Protein AF-A0A1Z9QIL6-F1 (afdb_monomer_lite)

pLDDT: mean 93.22, std 4.34, range [74.5, 98.56]

Secondary structure (DSSP, 8-state):
--HHHHHHHHHHHIIIIISSB-TTS-BSSTTHHHHHHTT-EEEEE-SSSHHHHHHT--TTT-SEEEEEEESS--SS-HHHHHHHHHHH-TTEEEEEE-SS--SS---SSEEEEEEEHHHHHHHHHHHHTTTTTTTS-HHHHHHHHSS---

Foldseek 3Di:
DDQVCVVVVQLVCCVPQQCDADPVRGGVDNCSVVQSVVVQEAEFACCPPNLVRVVPDPVPRHQKYKYFNDADDDPDDQQVVQVVVCVVCVQKHWDWAAQVDDDRDGDNGIIIMIGGNVVVVVVVVVCVVDCNCVPPDQVVCCVVPVDGDD

Structure (mmCIF, N/CA/C/O backbone):
data_AF-A0A1Z9QIL6-F1
#
_entry.id   AF-A0A1Z9QIL6-F1
#
loop_
_atom_site.group_PDB
_atom_site.id
_atom_site.type_symbol
_atom_site.label_atom_id
_atom_site.label_alt_id
_atom_site.label_comp_id
_atom_site.label_asym_id
_atom_site.label_entity_id
_atom_site.label_seq_id
_atom_site.pdbx_PDB_ins_code
_atom_site.Cartn_x
_atom_site.Cartn_y
_atom_site.Cartn_z
_atom_site.occupancy
_atom_site.B_iso_or_equiv
_atom_site.auth_seq_id
_atom_site.auth_comp_id
_atom_site.auth_asym_id
_atom_site.auth_atom_id
_atom_site.pdbx_PDB_model_num
ATOM 1 N N . MET A 1 1 ? 15.017 -10.696 -5.478 1.00 93.62 1 MET A N 1
ATOM 2 C CA . MET A 1 1 ? 14.032 -11.736 -5.860 1.00 93.62 1 MET A CA 1
ATOM 3 C C . MET A 1 1 ? 13.536 -11.488 -7.289 1.00 93.62 1 MET A C 1
ATOM 5 O O . MET A 1 1 ? 14.017 -10.543 -7.908 1.00 93.62 1 MET A O 1
ATOM 9 N N . ASN A 1 2 ? 12.676 -12.346 -7.858 1.00 96.38 2 ASN A N 1
ATOM 10 C CA . ASN A 1 2 ? 11.919 -12.051 -9.092 1.00 96.38 2 ASN A CA 1
ATOM 11 C C . ASN A 1 2 ? 10.472 -11.648 -8.737 1.00 96.38 2 ASN A C 1
ATOM 13 O O . ASN A 1 2 ? 10.114 -11.686 -7.559 1.00 96.38 2 ASN A O 1
ATOM 17 N N . PHE A 1 3 ? 9.660 -11.259 -9.725 1.00 97.38 3 PHE A N 1
ATOM 18 C CA . PHE A 1 3 ? 8.324 -10.716 -9.456 1.00 97.38 3 PHE A CA 1
ATOM 19 C C . PHE A 1 3 ? 7.350 -11.744 -8.860 1.00 97.38 3 PHE A C 1
ATOM 21 O O . PHE A 1 3 ? 6.701 -11.448 -7.864 1.00 97.38 3 PHE A O 1
ATOM 28 N N . ASP A 1 4 ? 7.316 -12.978 -9.363 1.00 97.88 4 ASP A N 1
ATOM 29 C CA . ASP A 1 4 ? 6.434 -14.026 -8.820 1.00 97.88 4 ASP A CA 1
ATOM 30 C C . ASP A 1 4 ? 6.810 -14.408 -7.378 1.00 97.88 4 ASP A C 1
ATOM 32 O O . ASP A 1 4 ? 5.955 -14.610 -6.507 1.00 97.88 4 ASP A O 1
ATOM 36 N N . THR A 1 5 ? 8.114 -14.469 -7.090 1.00 97.88 5 THR A N 1
ATOM 37 C CA . THR A 1 5 ? 8.619 -14.649 -5.725 1.00 97.88 5 THR A CA 1
ATOM 38 C C . THR A 1 5 ? 8.225 -13.474 -4.841 1.00 97.88 5 THR A C 1
ATOM 40 O O . THR A 1 5 ? 7.824 -13.693 -3.701 1.00 97.88 5 THR A O 1
ATOM 43 N N . PHE A 1 6 ? 8.301 -12.243 -5.345 1.00 97.88 6 PHE A N 1
ATOM 44 C CA . PHE A 1 6 ? 7.840 -11.072 -4.611 1.00 97.88 6 PHE A CA 1
ATOM 45 C C . PHE A 1 6 ? 6.350 -11.183 -4.264 1.00 97.88 6 PHE A C 1
ATOM 47 O O . PHE A 1 6 ? 6.009 -11.075 -3.090 1.00 97.88 6 PHE A O 1
ATOM 54 N N . VAL A 1 7 ? 5.482 -11.472 -5.239 1.00 98.19 7 VAL A N 1
ATOM 55 C CA . VAL A 1 7 ? 4.027 -11.571 -5.031 1.00 98.19 7 VAL A CA 1
ATOM 56 C C . VAL A 1 7 ? 3.695 -12.625 -3.976 1.00 98.19 7 VAL A C 1
ATOM 58 O O . VAL A 1 7 ? 3.016 -12.338 -2.990 1.00 98.19 7 VAL A O 1
ATOM 61 N N . SER A 1 8 ? 4.224 -13.839 -4.135 1.00 97.81 8 SER A N 1
ATOM 62 C CA . SER A 1 8 ? 3.992 -14.928 -3.178 1.00 97.81 8 SER A CA 1
ATOM 63 C C . SER A 1 8 ? 4.529 -14.602 -1.779 1.00 97.81 8 SER A C 1
ATOM 65 O O . SER A 1 8 ? 3.830 -14.814 -0.786 1.00 97.81 8 SER A O 1
ATOM 67 N N . THR A 1 9 ? 5.726 -14.018 -1.683 1.00 97.81 9 THR A N 1
ATOM 68 C CA . THR A 1 9 ? 6.321 -13.606 -0.401 1.00 97.81 9 THR A CA 1
ATOM 69 C C . THR A 1 9 ? 5.513 -12.490 0.255 1.00 97.81 9 THR A C 1
ATOM 71 O O . THR A 1 9 ? 5.288 -12.532 1.462 1.00 97.81 9 THR A O 1
ATOM 74 N N . PHE A 1 10 ? 5.019 -11.528 -0.526 1.00 97.25 10 PHE A N 1
ATOM 75 C CA . PHE A 1 10 ? 4.217 -10.417 -0.030 1.00 97.25 10 PHE A CA 1
ATOM 76 C C . PHE A 1 10 ? 2.891 -10.886 0.555 1.00 97.25 10 PHE A C 1
ATOM 78 O O . PHE A 1 10 ? 2.496 -10.428 1.627 1.00 97.25 10 PHE A O 1
ATOM 85 N N . LEU A 1 11 ? 2.219 -11.825 -0.108 1.00 97.25 11 LEU A N 1
ATOM 86 C CA . LEU A 1 11 ? 0.971 -12.400 0.391 1.00 97.25 11 LEU A CA 1
ATOM 87 C C . LEU A 1 11 ? 1.186 -13.162 1.704 1.00 97.25 11 LEU A C 1
ATOM 89 O O . LEU A 1 11 ? 0.420 -12.972 2.648 1.00 97.25 11 LEU A O 1
ATOM 93 N N . ILE A 1 12 ? 2.258 -13.956 1.798 1.00 96.62 12 ILE A N 1
ATOM 94 C CA . ILE A 1 12 ? 2.624 -14.674 3.029 1.00 96.62 12 ILE A CA 1
ATOM 95 C C . ILE A 1 12 ? 2.961 -13.693 4.156 1.00 96.62 12 ILE A C 1
ATOM 97 O O . ILE A 1 12 ? 2.524 -13.877 5.291 1.00 96.62 12 ILE A O 1
ATOM 101 N N . TRP A 1 13 ? 3.741 -12.655 3.860 1.00 95.81 13 TRP A N 1
ATOM 102 C CA . TRP A 1 13 ? 4.097 -11.622 4.830 1.00 95.81 13 TRP A CA 1
ATOM 103 C C . TRP A 1 13 ? 2.862 -10.845 5.302 1.00 95.81 13 TRP A C 1
ATOM 105 O O . TRP A 1 13 ? 2.692 -10.637 6.500 1.00 95.81 13 TRP A O 1
ATOM 115 N N . THR A 1 14 ? 1.951 -10.496 4.391 1.00 95.38 14 THR A N 1
ATOM 116 C CA . THR A 1 14 ? 0.686 -9.824 4.724 1.00 95.38 14 THR A CA 1
ATOM 117 C C . THR A 1 14 ? -0.144 -10.668 5.687 1.00 95.38 14 THR A C 1
ATOM 119 O O . THR A 1 14 ? -0.595 -10.170 6.715 1.00 95.38 14 THR A O 1
ATOM 122 N N . GLU A 1 15 ? -0.298 -11.960 5.404 1.00 95.06 15 GLU A N 1
ATOM 123 C CA . GLU A 1 15 ? -1.045 -12.872 6.271 1.00 95.06 15 GLU A CA 1
ATOM 124 C C . GLU A 1 15 ? -0.414 -13.020 7.664 1.00 95.06 15 GLU A C 1
ATOM 126 O O . GLU A 1 15 ? -1.127 -13.052 8.665 1.00 95.06 15 GLU A O 1
ATOM 131 N N . LYS A 1 16 ? 0.918 -13.089 7.742 1.00 94.56 16 LYS A N 1
ATOM 132 C CA . LYS A 1 16 ? 1.635 -13.312 9.005 1.00 94.56 16 LYS A CA 1
ATOM 133 C C . LYS A 1 16 ? 1.782 -12.070 9.866 1.00 94.56 16 LYS A C 1
ATOM 135 O O . LYS A 1 16 ? 1.720 -12.187 11.081 1.00 94.56 16 LYS A O 1
ATOM 140 N N . GLU A 1 17 ? 1.996 -10.914 9.253 1.00 93.69 17 GLU A N 1
ATOM 141 C CA . GLU A 1 17 ? 2.386 -9.707 9.981 1.00 93.69 17 GLU A CA 1
ATOM 142 C C . GLU A 1 17 ? 1.277 -8.654 9.973 1.00 93.69 17 GLU A C 1
ATOM 144 O O . GLU A 1 17 ? 0.988 -8.038 10.993 1.00 93.69 17 GLU A O 1
ATOM 149 N N . VAL A 1 18 ? 0.617 -8.448 8.829 1.00 92.75 18 VAL A N 1
ATOM 150 C CA . VAL A 1 18 ? -0.367 -7.366 8.662 1.00 92.75 18 VAL A CA 1
ATOM 151 C C . VAL A 1 18 ? -1.755 -7.781 9.159 1.00 92.75 18 VAL A C 1
ATOM 153 O O . VAL A 1 18 ? -2.478 -6.975 9.753 1.00 92.75 18 VAL A O 1
ATOM 156 N N . GLU A 1 19 ? -2.136 -9.034 8.917 1.00 93.25 19 GLU A N 1
ATOM 157 C CA . GLU A 1 19 ? -3.412 -9.615 9.352 1.00 93.25 19 GLU A CA 1
ATOM 158 C C . GLU A 1 19 ? -3.350 -10.216 10.761 1.00 93.25 19 GLU A C 1
ATOM 160 O O . GLU A 1 19 ? -4.395 -10.499 11.357 1.00 93.25 19 GLU A O 1
ATOM 165 N N . ALA A 1 20 ? -2.148 -10.400 11.310 1.00 90.25 20 ALA A N 1
ATOM 166 C CA . ALA A 1 20 ? -1.983 -10.853 12.679 1.00 90.25 20 ALA A CA 1
ATOM 167 C C . ALA A 1 20 ? -2.489 -9.802 13.663 1.00 90.25 20 ALA A C 1
ATOM 169 O O . ALA A 1 20 ? -2.272 -8.599 13.503 1.00 90.25 20 ALA A O 1
ATOM 170 N N . LYS A 1 21 ? -3.182 -10.282 14.698 1.00 88.88 21 LYS A N 1
ATOM 171 C CA . LYS A 1 21 ? -3.703 -9.434 15.765 1.00 88.88 21 LYS A CA 1
ATOM 172 C C . LYS A 1 21 ? -2.553 -8.910 16.615 1.00 88.88 21 LYS A C 1
ATOM 174 O O . LYS A 1 21 ? -1.723 -9.688 17.076 1.00 88.88 21 LYS A O 1
ATOM 179 N N . LYS A 1 22 ? -2.569 -7.605 16.862 1.00 86.31 22 LYS A N 1
ATOM 180 C CA . LYS A 1 22 ? -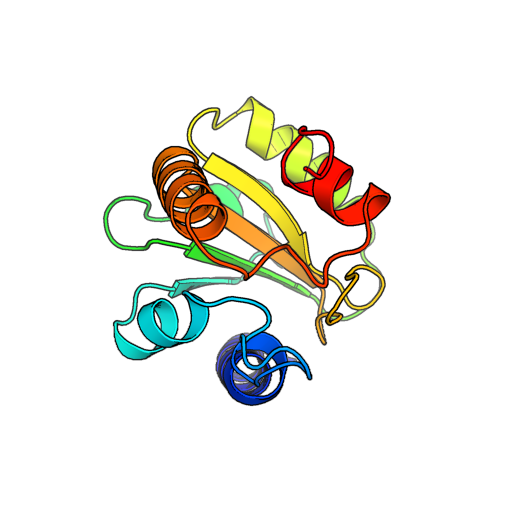1.803 -6.963 17.926 1.00 86.31 22 LYS A CA 1
ATOM 181 C C . LYS A 1 22 ? -2.400 -7.347 19.287 1.00 86.31 22 LYS A C 1
ATOM 183 O O . LYS A 1 22 ? -3.480 -7.939 19.364 1.00 86.31 22 LYS A O 1
ATOM 188 N N . ASP A 1 23 ? -1.742 -6.922 20.360 1.00 84.69 23 ASP A N 1
ATOM 189 C CA . ASP A 1 23 ? -2.180 -7.172 21.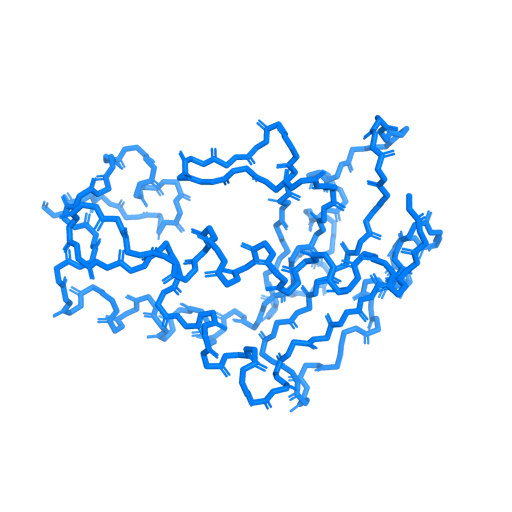742 1.00 84.69 23 ASP A CA 1
ATOM 190 C C . ASP A 1 23 ? -3.577 -6.605 22.060 1.00 84.69 23 ASP A C 1
ATOM 192 O O . ASP A 1 23 ? -4.272 -7.101 22.943 1.00 84.69 23 ASP A O 1
ATOM 196 N N . ASP A 1 24 ? -4.024 -5.595 21.309 1.00 85.50 24 ASP A N 1
ATOM 197 C CA . ASP A 1 24 ? -5.362 -4.997 21.423 1.00 85.50 24 ASP A CA 1
ATOM 198 C C . ASP A 1 24 ? -6.476 -5.811 20.734 1.00 85.50 24 ASP A C 1
ATOM 200 O O . ASP A 1 24 ? -7.641 -5.408 20.737 1.00 85.50 24 ASP A O 1
ATOM 204 N N . GLY A 1 25 ? -6.134 -6.953 20.131 1.00 88.44 25 GLY A N 1
ATOM 205 C CA . GLY A 1 25 ? -7.064 -7.838 19.438 1.00 88.44 25 GLY A CA 1
ATOM 206 C C . GLY A 1 25 ? -7.409 -7.421 18.005 1.00 88.44 25 GLY A C 1
ATOM 207 O O . GLY A 1 25 ? -8.102 -8.186 17.320 1.00 88.44 25 GLY A O 1
ATOM 208 N N . PHE A 1 26 ? -6.914 -6.277 17.523 1.00 91.06 26 PHE A N 1
ATOM 209 C CA . PHE A 1 26 ? -7.061 -5.832 16.139 1.00 91.06 26 PHE A CA 1
ATOM 210 C C . PHE A 1 26 ? -5.831 -6.190 15.298 1.00 91.06 26 PHE A C 1
ATOM 212 O O . PHE A 1 26 ? -4.702 -6.106 15.782 1.00 91.06 26 PHE A O 1
ATOM 219 N N . PRO A 1 27 ? -6.008 -6.545 14.015 1.00 92.75 27 PRO A N 1
ATOM 220 C CA . PRO A 1 27 ? -4.883 -6.666 13.094 1.00 92.75 27 PRO A CA 1
ATOM 221 C C . PRO A 1 27 ? -4.212 -5.312 12.838 1.00 92.75 27 PRO A C 1
ATOM 223 O O . PRO A 1 27 ? -4.806 -4.262 13.097 1.00 92.75 27 PRO A O 1
ATOM 226 N N . ILE A 1 28 ? -3.000 -5.309 12.276 1.00 90.88 28 ILE A N 1
ATOM 227 C CA . ILE A 1 28 ? -2.357 -4.058 11.841 1.00 90.88 28 ILE A CA 1
ATOM 228 C C . ILE A 1 28 ? -3.221 -3.370 10.784 1.00 90.88 28 ILE A C 1
ATOM 230 O O . ILE A 1 28 ? -3.485 -2.182 10.921 1.00 90.88 28 ILE A O 1
ATOM 234 N N . CYS A 1 29 ? -3.728 -4.099 9.784 1.00 91.56 29 CYS A N 1
ATOM 235 C CA . CYS A 1 29 ? -4.721 -3.581 8.838 1.00 91.56 29 CYS A CA 1
ATOM 236 C C . CYS A 1 29 ? -5.993 -4.451 8.842 1.00 91.56 29 CYS A C 1
ATOM 238 O O . CYS A 1 29 ? -5.978 -5.557 8.297 1.00 91.56 29 CYS A O 1
ATOM 240 N N . PRO A 1 30 ? -7.122 -3.953 9.386 1.00 92.81 30 PRO A N 1
ATOM 241 C CA . PRO A 1 30 ? -8.399 -4.683 9.431 1.00 92.81 30 PRO A CA 1
ATOM 242 C C . PRO A 1 30 ? -8.965 -5.102 8.074 1.00 92.81 30 PRO A C 1
ATOM 244 O O . PRO A 1 30 ? -9.748 -6.046 7.999 1.00 92.81 30 PRO A O 1
ATOM 247 N N . PHE A 1 31 ? -8.548 -4.439 6.996 1.00 94.19 31 PHE A N 1
ATOM 248 C CA . PHE A 1 31 ? -9.068 -4.675 5.651 1.00 94.19 31 PHE A CA 1
ATOM 249 C C . PHE A 1 31 ? -8.151 -5.548 4.780 1.00 94.19 31 PHE A C 1
ATOM 251 O O . PHE A 1 31 ? -8.592 -6.017 3.731 1.00 94.19 31 PHE A O 1
ATOM 258 N N . ALA A 1 32 ? -6.911 -5.819 5.213 1.00 92.94 32 ALA A N 1
ATOM 259 C CA . ALA A 1 32 ? -5.919 -6.546 4.412 1.00 92.94 32 ALA A CA 1
ATOM 260 C C . ALA A 1 32 ? -6.387 -7.959 4.037 1.00 92.94 32 ALA A C 1
ATOM 262 O O . ALA A 1 32 ? -6.317 -8.347 2.871 1.00 92.94 32 ALA A O 1
ATOM 263 N N . ARG A 1 33 ? -6.978 -8.684 4.996 1.00 94.12 33 ARG A N 1
ATOM 264 C CA . ARG A 1 33 ? -7.505 -10.034 4.759 1.00 94.12 33 ARG A CA 1
ATOM 265 C C . ARG A 1 33 ? -8.572 -10.062 3.673 1.00 94.12 33 ARG A C 1
ATOM 267 O O . ARG A 1 33 ? -8.550 -10.939 2.815 1.00 94.12 33 ARG A O 1
ATOM 274 N N . ARG A 1 34 ? -9.514 -9.113 3.706 1.00 94.50 34 ARG A N 1
ATOM 275 C CA . ARG A 1 34 ? -10.570 -9.016 2.689 1.00 94.50 34 ARG A CA 1
ATOM 276 C C . ARG A 1 34 ? -9.953 -8.759 1.320 1.00 94.50 34 ARG A C 1
ATOM 278 O O . ARG A 1 34 ? -10.282 -9.478 0.384 1.00 94.50 34 ARG A O 1
ATOM 285 N N . ALA A 1 35 ? -9.049 -7.783 1.225 1.00 94.69 35 ALA A N 1
ATOM 286 C CA . ALA A 1 35 ? -8.408 -7.436 -0.037 1.00 94.69 35 ALA A CA 1
ATOM 287 C C . ALA A 1 35 ? -7.673 -8.638 -0.653 1.00 94.69 35 ALA A C 1
ATOM 289 O O . ALA A 1 35 ? -7.846 -8.918 -1.836 1.00 94.69 35 ALA A O 1
ATOM 290 N N . ARG A 1 36 ? -6.938 -9.405 0.164 1.00 95.44 36 ARG A N 1
ATOM 291 C CA . ARG A 1 36 ? -6.259 -10.635 -0.263 1.00 95.44 36 ARG A CA 1
ATOM 292 C C . ARG A 1 36 ? -7.231 -11.722 -0.722 1.00 95.44 36 ARG A C 1
ATOM 294 O O . ARG A 1 36 ? -7.058 -12.282 -1.796 1.00 95.44 36 ARG A O 1
ATOM 301 N N . MET A 1 37 ? -8.243 -12.034 0.087 1.00 95.25 37 MET A N 1
ATOM 302 C CA . MET A 1 37 ? -9.177 -13.135 -0.193 1.00 95.25 37 MET A CA 1
ATOM 303 C C . MET A 1 37 ? -10.091 -12.864 -1.391 1.00 95.25 37 MET A C 1
ATOM 305 O O . MET A 1 37 ? -10.602 -13.808 -1.988 1.00 95.25 37 MET A O 1
ATOM 309 N N . MET A 1 38 ? -10.327 -11.592 -1.712 1.00 95.81 38 MET A N 1
ATOM 310 C CA . MET A 1 38 ? -11.213 -11.166 -2.795 1.00 95.81 38 MET A CA 1
ATOM 311 C C . MET A 1 38 ? -10.469 -10.750 -4.073 1.00 95.81 38 MET A C 1
ATOM 313 O O . MET A 1 38 ? -11.110 -10.212 -4.967 1.00 95.81 38 MET A O 1
ATOM 317 N N . ASP A 1 39 ? -9.153 -10.978 -4.168 1.00 94.38 39 ASP A N 1
ATOM 318 C CA . ASP A 1 39 ? -8.339 -10.574 -5.330 1.00 94.38 39 ASP A CA 1
ATOM 319 C C . ASP A 1 39 ? -8.440 -9.063 -5.646 1.00 94.38 39 ASP A C 1
ATOM 321 O O . ASP A 1 39 ? -8.519 -8.639 -6.796 1.00 94.38 39 ASP A O 1
ATOM 325 N N . LEU A 1 40 ? -8.461 -8.224 -4.603 1.00 96.56 40 LEU A N 1
ATOM 326 C CA . LEU A 1 40 ? -8.582 -6.759 -4.719 1.00 96.56 40 LEU A CA 1
ATOM 327 C C . LEU A 1 40 ? -7.223 -6.045 -4.657 1.00 96.56 40 LEU A C 1
ATOM 329 O O . LEU A 1 40 ? -7.174 -4.826 -4.480 1.00 96.56 40 LEU A O 1
ATOM 333 N N . ILE A 1 41 ? -6.131 -6.804 -4.773 1.00 97.62 41 ILE A N 1
ATOM 334 C CA . ILE A 1 41 ? -4.754 -6.312 -4.737 1.00 97.62 41 ILE A CA 1
ATOM 335 C C . ILE A 1 41 ? -4.156 -6.431 -6.136 1.00 97.62 41 ILE A C 1
ATOM 337 O O . ILE A 1 41 ? -3.975 -7.537 -6.640 1.00 97.62 41 ILE A O 1
ATOM 341 N N . GLN A 1 42 ? -3.766 -5.308 -6.730 1.00 98.50 42 GLN A N 1
ATOM 342 C CA . GLN A 1 42 ? -2.939 -5.325 -7.928 1.00 98.50 42 GLN A CA 1
ATOM 343 C C . GLN A 1 42 ? -1.467 -5.339 -7.542 1.00 98.50 42 GLN A C 1
ATOM 345 O O . GLN A 1 42 ? -0.989 -4.422 -6.881 1.00 98.50 42 GLN A O 1
ATOM 350 N N . PHE A 1 43 ? -0.718 -6.331 -8.006 1.00 98.50 43 PHE A N 1
ATOM 351 C CA . PHE A 1 43 ? 0.738 -6.301 -7.917 1.00 98.50 43 PHE A CA 1
ATOM 352 C C . PHE A 1 43 ? 1.329 -5.683 -9.181 1.00 98.50 43 PHE A C 1
ATOM 354 O O . PHE A 1 43 ? 0.918 -6.019 -10.291 1.00 98.50 43 PHE A O 1
ATOM 361 N N . ILE A 1 44 ? 2.310 -4.796 -9.017 1.00 98.56 44 ILE A N 1
ATOM 362 C CA . ILE A 1 44 ? 2.949 -4.066 -10.117 1.00 98.56 44 ILE A CA 1
ATOM 363 C C . ILE A 1 44 ? 4.470 -4.215 -9.992 1.00 98.56 44 ILE A C 1
ATOM 365 O O . ILE A 1 44 ? 5.040 -3.883 -8.954 1.00 98.56 44 ILE A O 1
ATOM 369 N N . ASP A 1 45 ? 5.144 -4.694 -11.042 1.00 98.00 45 ASP A N 1
ATOM 370 C CA . ASP A 1 45 ? 6.612 -4.682 -11.104 1.00 98.00 45 ASP A CA 1
ATOM 371 C C . ASP A 1 45 ? 7.083 -3.298 -11.555 1.00 98.00 45 ASP A C 1
ATOM 373 O O . ASP A 1 45 ? 7.129 -2.993 -12.745 1.00 98.00 45 ASP A O 1
ATOM 377 N N . ALA A 1 46 ? 7.405 -2.441 -10.591 1.00 97.25 46 ALA A N 1
ATOM 378 C CA . ALA A 1 46 ? 7.808 -1.064 -10.831 1.00 97.25 46 ALA A CA 1
ATOM 379 C C . ALA A 1 46 ? 9.321 -0.870 -10.693 1.00 97.25 46 ALA A C 1
ATOM 381 O O . ALA A 1 46 ? 9.766 0.252 -10.490 1.00 97.25 46 ALA A O 1
ATOM 382 N N . ARG A 1 47 ? 10.144 -1.921 -10.820 1.00 95.00 47 ARG A N 1
ATOM 383 C CA . ARG A 1 47 ? 11.617 -1.816 -10.712 1.00 95.00 47 ARG A CA 1
ATOM 384 C C . ARG A 1 47 ? 12.275 -1.080 -11.878 1.00 95.00 47 ARG A C 1
ATOM 386 O O . ARG A 1 47 ? 13.417 -0.649 -11.764 1.00 95.00 47 ARG A O 1
ATOM 393 N N . SER A 1 48 ? 11.568 -0.938 -12.994 1.00 91.62 48 SER A N 1
ATOM 394 C CA . SER A 1 48 ? 11.986 -0.152 -14.156 1.00 91.62 48 SER A CA 1
ATOM 395 C C . SER A 1 48 ? 10.829 0.733 -14.609 1.00 91.62 48 SER A C 1
ATOM 397 O O . SER A 1 48 ? 9.675 0.380 -14.385 1.00 91.62 48 SER A O 1
ATOM 399 N N . ASN A 1 49 ? 11.128 1.886 -15.218 1.00 91.25 49 ASN A N 1
ATOM 400 C CA . ASN A 1 49 ? 10.116 2.850 -15.676 1.00 91.25 49 ASN A CA 1
ATOM 401 C C . ASN A 1 49 ? 9.097 3.216 -14.578 1.00 91.25 49 ASN A C 1
ATOM 403 O O . ASN A 1 49 ? 7.894 3.232 -14.822 1.00 91.25 49 ASN A O 1
ATOM 407 N N . HIS A 1 50 ? 9.591 3.498 -13.365 1.00 92.69 50 HIS A N 1
ATOM 408 C CA . HIS A 1 50 ? 8.801 3.595 -12.131 1.00 92.69 50 HIS A CA 1
ATOM 409 C C . HIS A 1 50 ? 7.488 4.379 -12.290 1.00 92.69 50 HIS A C 1
ATOM 411 O O . HIS A 1 50 ? 6.426 3.861 -11.960 1.00 92.69 50 HIS A O 1
ATOM 417 N N . LYS A 1 51 ? 7.546 5.600 -12.847 1.00 94.38 51 LYS A N 1
ATOM 418 C CA . LYS A 1 51 ? 6.357 6.449 -13.044 1.00 94.38 51 LYS A CA 1
ATOM 419 C C . LYS A 1 51 ? 5.328 5.798 -13.968 1.00 94.38 51 LYS A C 1
ATOM 421 O O . LYS A 1 51 ? 4.158 5.749 -13.614 1.00 94.38 51 LYS A O 1
ATOM 426 N N . GLU A 1 52 ? 5.759 5.250 -15.103 1.00 96.62 52 GLU A N 1
ATOM 427 C CA . GLU A 1 52 ? 4.841 4.583 -16.035 1.00 96.62 52 GLU A CA 1
ATOM 428 C C . GLU A 1 52 ? 4.198 3.351 -15.410 1.00 96.62 52 GLU A C 1
ATOM 430 O O . GLU A 1 52 ? 2.993 3.157 -15.535 1.00 96.62 52 GLU A O 1
ATOM 435 N N . MET A 1 53 ? 4.970 2.561 -14.663 1.00 97.75 53 MET A N 1
ATOM 436 C CA . MET A 1 53 ? 4.430 1.386 -13.987 1.00 97.75 53 MET A CA 1
ATOM 437 C C . MET A 1 53 ? 3.401 1.761 -12.919 1.00 97.75 53 MET A C 1
ATOM 439 O O . MET A 1 53 ? 2.349 1.133 -12.847 1.00 97.75 53 MET A O 1
ATOM 443 N N . LEU A 1 54 ? 3.633 2.819 -12.142 1.00 97.75 54 LEU A N 1
ATOM 444 C CA . LEU A 1 54 ? 2.669 3.296 -11.143 1.00 97.75 54 LEU A CA 1
ATOM 445 C C . LEU A 1 54 ? 1.343 3.763 -11.772 1.00 97.75 54 LEU A C 1
ATOM 447 O O . LEU A 1 54 ? 0.292 3.600 -11.154 1.00 97.75 54 LEU A O 1
ATOM 451 N N . ARG A 1 55 ? 1.355 4.269 -13.014 1.00 97.31 55 ARG A N 1
ATOM 452 C CA . ARG A 1 55 ? 0.132 4.648 -13.753 1.00 97.31 55 ARG A CA 1
ATOM 453 C C . ARG A 1 55 ? -0.722 3.462 -14.191 1.00 97.31 55 ARG A C 1
ATOM 455 O O . ARG A 1 55 ? -1.884 3.658 -14.528 1.00 97.31 55 ARG A O 1
ATOM 462 N N . THR A 1 56 ? -0.178 2.246 -14.177 1.00 97.56 56 THR A N 1
ATOM 463 C CA . THR A 1 56 ? -0.916 1.034 -14.576 1.00 97.56 56 THR A CA 1
ATOM 464 C C . THR A 1 56 ? -1.905 0.539 -13.520 1.00 97.56 56 THR A C 1
ATOM 466 O O . THR A 1 56 ? -2.557 -0.485 -13.735 1.00 97.56 56 THR A O 1
ATOM 469 N N . PHE A 1 57 ? -2.025 1.239 -12.386 1.00 98.19 57 PHE A N 1
ATOM 470 C CA . PHE A 1 57 ? -2.993 0.893 -11.356 1.00 98.19 57 PHE A CA 1
ATOM 471 C C . PHE A 1 57 ? -4.434 0.981 -11.888 1.00 98.19 57 PHE A C 1
ATOM 473 O O . PHE A 1 57 ? -4.937 2.060 -12.213 1.00 98.19 57 PHE A O 1
ATOM 480 N N . ASP A 1 58 ? -5.100 -0.169 -11.960 1.00 97.19 58 ASP A N 1
ATOM 481 C CA . ASP A 1 58 ? -6.493 -0.317 -12.359 1.00 97.19 58 ASP A CA 1
ATOM 482 C C . ASP A 1 58 ? -7.392 -0.075 -11.143 1.00 97.19 58 ASP A C 1
ATOM 484 O O . ASP A 1 58 ? -7.755 -0.972 -10.377 1.00 97.19 58 ASP A O 1
ATOM 488 N N . ARG A 1 59 ? -7.732 1.203 -10.987 1.00 94.94 59 ARG A N 1
ATOM 489 C CA . ARG A 1 59 ? -8.546 1.723 -9.892 1.00 94.94 59 ARG A CA 1
ATOM 490 C C . ARG A 1 59 ? -10.026 1.316 -9.968 1.00 94.94 59 ARG A C 1
ATOM 492 O O . ARG A 1 59 ? -10.766 1.595 -9.029 1.00 94.94 59 ARG A O 1
ATOM 499 N N . GLU A 1 60 ? -10.472 0.726 -11.081 1.00 94.44 60 GLU A N 1
ATOM 500 C CA . GLU A 1 60 ? -11.849 0.242 -11.244 1.00 94.44 60 GLU A CA 1
ATOM 501 C C . GLU A 1 60 ? -11.999 -1.189 -10.721 1.00 94.44 60 GLU A C 1
ATOM 503 O O . GLU A 1 60 ? -13.036 -1.534 -10.152 1.00 94.44 60 GLU A O 1
ATOM 508 N N . ARG A 1 61 ? -10.957 -2.015 -10.881 1.00 95.06 61 ARG A N 1
ATOM 509 C CA . ARG A 1 61 ? -10.949 -3.408 -10.421 1.00 95.06 61 ARG A CA 1
ATOM 510 C C . ARG A 1 61 ? -10.427 -3.584 -8.996 1.00 95.06 61 ARG A C 1
ATOM 512 O O . ARG A 1 61 ? -10.942 -4.438 -8.274 1.00 95.06 61 ARG A O 1
ATOM 519 N N . TYR A 1 62 ? -9.393 -2.842 -8.605 1.00 96.69 62 TYR A N 1
ATOM 520 C CA . TYR A 1 62 ? -8.641 -3.113 -7.377 1.00 96.69 62 TYR A CA 1
ATOM 521 C C . TYR A 1 62 ? -8.798 -2.004 -6.330 1.00 96.69 62 TYR A C 1
ATOM 523 O O . TYR A 1 62 ? -8.895 -0.822 -6.650 1.00 96.69 62 TYR A O 1
ATOM 531 N N . GLU A 1 63 ? -8.773 -2.384 -5.048 1.00 94.25 63 GLU A N 1
ATOM 532 C CA . GLU A 1 63 ? -8.815 -1.430 -3.926 1.00 94.25 63 GLU A CA 1
ATOM 533 C C . GLU A 1 63 ? -7.415 -0.896 -3.577 1.00 94.25 63 GLU A C 1
ATOM 535 O O . GLU A 1 63 ? -7.275 0.205 -3.036 1.00 94.25 63 GLU A O 1
ATOM 540 N N . ILE A 1 64 ? -6.370 -1.681 -3.863 1.00 96.44 64 ILE A N 1
ATOM 541 C CA . ILE A 1 64 ? -4.982 -1.340 -3.549 1.00 96.44 64 ILE A CA 1
ATOM 542 C C . ILE A 1 64 ? -4.015 -1.854 -4.618 1.00 96.44 64 ILE A C 1
ATOM 544 O O . ILE A 1 64 ? -4.109 -2.991 -5.075 1.00 96.44 64 ILE A O 1
ATOM 548 N N . GLY A 1 65 ? -3.056 -1.011 -4.986 1.00 98.00 65 GLY A N 1
ATOM 549 C CA . GLY A 1 65 ? -1.892 -1.359 -5.787 1.00 98.00 65 GLY A CA 1
ATOM 550 C C . GLY A 1 65 ? -0.661 -1.521 -4.902 1.00 98.00 65 GLY A C 1
ATOM 551 O O . GLY A 1 65 ? -0.382 -0.674 -4.055 1.00 98.00 65 GLY A O 1
ATOM 552 N N . ILE A 1 66 ? 0.090 -2.595 -5.109 1.00 98.12 66 ILE A N 1
ATOM 553 C CA . ILE A 1 66 ? 1.372 -2.866 -4.465 1.00 98.12 66 ILE A CA 1
ATOM 554 C C . ILE A 1 66 ? 2.440 -2.842 -5.555 1.00 98.12 66 ILE A C 1
ATOM 556 O O . ILE A 1 66 ? 2.657 -3.830 -6.263 1.00 98.12 66 ILE A O 1
ATOM 560 N N . ALA A 1 67 ? 3.093 -1.692 -5.702 1.00 98.31 67 ALA A N 1
ATOM 561 C CA . ALA A 1 67 ? 4.164 -1.506 -6.664 1.00 98.31 67 ALA A CA 1
ATOM 562 C C . ALA A 1 67 ? 5.509 -1.850 -6.033 1.00 98.31 67 ALA A C 1
ATOM 564 O O . ALA A 1 67 ? 5.966 -1.182 -5.105 1.00 98.31 67 ALA A O 1
ATOM 565 N N . TRP A 1 68 ? 6.143 -2.901 -6.537 1.00 98.00 68 TRP A N 1
ATOM 566 C CA . TRP A 1 68 ? 7.442 -3.350 -6.069 1.00 98.00 68 TRP A CA 1
ATOM 567 C C . TRP A 1 68 ? 8.562 -2.538 -6.703 1.00 98.00 68 TRP A C 1
ATOM 569 O O . TRP A 1 68 ? 8.715 -2.509 -7.925 1.00 98.00 68 TRP A O 1
ATOM 579 N N . MET A 1 69 ? 9.371 -1.911 -5.853 1.00 96.50 69 MET A N 1
ATOM 580 C CA . MET A 1 69 ? 10.438 -0.994 -6.259 1.00 96.50 69 MET A CA 1
ATOM 581 C C . MET A 1 69 ? 11.817 -1.667 -6.277 1.00 96.50 69 MET A C 1
ATOM 583 O O . MET A 1 69 ? 12.787 -1.071 -6.741 1.00 96.50 69 MET A O 1
ATOM 587 N N . GLY A 1 70 ? 11.901 -2.921 -5.818 1.00 94.56 70 GLY A N 1
ATOM 588 C CA . GLY A 1 70 ? 13.124 -3.716 -5.757 1.00 94.56 70 GLY A CA 1
ATOM 589 C C . GLY A 1 70 ? 13.652 -3.915 -4.338 1.00 94.56 70 GLY A C 1
ATOM 590 O O . GLY A 1 70 ? 13.254 -3.238 -3.390 1.00 94.56 70 GLY A O 1
ATOM 591 N N . ASP A 1 71 ? 14.574 -4.866 -4.205 1.00 91.12 71 ASP A N 1
ATOM 592 C CA . ASP A 1 71 ? 15.170 -5.236 -2.922 1.00 91.12 71 ASP A CA 1
ATOM 593 C C . ASP A 1 71 ? 16.512 -4.522 -2.754 1.00 91.12 71 ASP A C 1
ATOM 595 O O . ASP A 1 71 ? 17.410 -4.702 -3.575 1.00 91.12 71 ASP A O 1
ATOM 599 N N . GLY A 1 72 ? 16.670 -3.743 -1.685 1.00 85.56 72 GLY A N 1
ATOM 600 C CA . GLY A 1 72 ? 17.948 -3.113 -1.338 1.00 85.56 72 GLY A CA 1
ATOM 601 C C . GLY A 1 72 ? 17.922 -1.590 -1.378 1.00 85.56 72 GLY A C 1
ATOM 602 O O . GLY A 1 72 ? 16.878 -0.971 -1.175 1.00 85.56 72 GLY A O 1
ATOM 603 N N . GLU A 1 73 ? 19.095 -0.987 -1.565 1.00 86.00 73 GLU A N 1
ATOM 604 C CA . GLU A 1 73 ? 19.214 0.464 -1.689 1.00 86.00 73 GLU A CA 1
ATOM 605 C C . GLU A 1 73 ? 18.813 0.91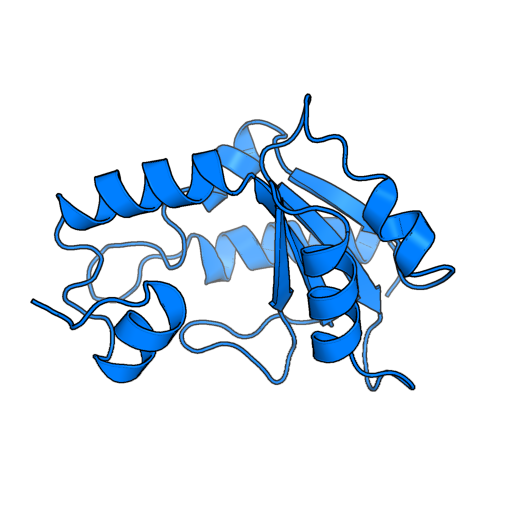5 -3.087 1.00 86.00 73 GLU A C 1
ATOM 607 O O . GLU A 1 73 ? 19.229 0.342 -4.094 1.00 86.00 73 GLU A O 1
ATOM 612 N N . LEU A 1 74 ? 17.981 1.948 -3.128 1.00 88.44 74 LEU A N 1
ATOM 613 C CA . LEU A 1 74 ? 17.454 2.508 -4.359 1.00 88.44 74 LEU A CA 1
ATOM 614 C C . LEU A 1 74 ? 18.251 3.768 -4.680 1.00 88.44 74 LEU A C 1
ATOM 616 O O . LEU A 1 74 ? 18.572 4.558 -3.796 1.00 88.44 74 LEU A O 1
ATOM 620 N N . SER A 1 75 ? 18.599 3.945 -5.953 1.00 88.50 75 SER A N 1
ATOM 621 C CA . SER A 1 75 ? 19.386 5.094 -6.420 1.00 88.50 75 SER A CA 1
ATOM 622 C C . SER A 1 75 ? 18.571 6.388 -6.517 1.00 88.50 75 SER A C 1
ATOM 624 O O . SER A 1 75 ? 19.062 7.389 -7.032 1.00 88.50 75 SER A O 1
ATOM 626 N N . TYR A 1 76 ? 17.309 6.347 -6.102 1.00 88.62 76 TYR A N 1
ATOM 627 C CA . TYR A 1 76 ? 16.340 7.426 -6.186 1.00 88.62 76 TYR A CA 1
ATOM 628 C C . TYR A 1 76 ? 15.507 7.470 -4.907 1.00 88.62 76 TYR A C 1
ATOM 630 O O . TYR A 1 76 ? 15.410 6.487 -4.169 1.00 88.62 76 TYR A O 1
ATOM 638 N N . ASP A 1 77 ? 14.905 8.627 -4.664 1.00 92.75 77 ASP A N 1
ATOM 639 C CA . ASP A 1 77 ? 14.074 8.878 -3.496 1.00 92.75 77 ASP A CA 1
ATOM 640 C C . ASP A 1 77 ? 12.639 8.383 -3.741 1.00 92.75 77 ASP A C 1
ATOM 642 O O . ASP A 1 77 ? 11.959 8.819 -4.676 1.00 92.75 77 ASP A O 1
ATOM 646 N N . LEU A 1 78 ? 12.196 7.431 -2.916 1.00 93.88 78 LEU A N 1
ATOM 647 C CA . LEU A 1 78 ? 10.869 6.823 -3.021 1.00 93.88 78 LEU A CA 1
ATOM 648 C C . LEU A 1 78 ? 9.769 7.737 -2.508 1.00 93.88 78 LEU A C 1
ATOM 650 O O . LEU A 1 78 ? 8.672 7.709 -3.067 1.00 93.88 78 LEU A O 1
ATOM 654 N N . ASP A 1 79 ? 10.051 8.523 -1.473 1.00 94.19 79 ASP A N 1
ATOM 655 C CA . ASP A 1 79 ? 9.079 9.447 -0.904 1.00 94.19 79 ASP A CA 1
ATOM 656 C C . ASP A 1 79 ? 8.843 10.589 -1.898 1.00 94.19 79 ASP A C 1
ATOM 658 O O . ASP A 1 79 ? 7.695 10.875 -2.238 1.00 94.19 79 ASP A O 1
ATOM 662 N N . ALA A 1 80 ? 9.909 11.131 -2.500 1.00 95.69 80 ALA A N 1
ATOM 663 C CA . ALA A 1 80 ? 9.789 12.134 -3.562 1.00 95.69 80 ALA A CA 1
ATOM 664 C C . ALA A 1 80 ? 9.020 11.606 -4.790 1.00 95.69 80 ALA A C 1
ATOM 666 O O . ALA A 1 80 ? 8.196 12.315 -5.371 1.00 95.69 80 ALA A O 1
ATOM 667 N N . LEU A 1 81 ? 9.247 10.345 -5.182 1.00 96.44 81 LEU A N 1
ATOM 668 C CA . LEU A 1 81 ? 8.485 9.710 -6.260 1.00 96.44 81 LEU A CA 1
ATOM 669 C C . LEU A 1 81 ? 7.001 9.558 -5.895 1.00 96.44 81 LEU A C 1
ATOM 671 O O . LEU A 1 81 ? 6.141 9.853 -6.724 1.00 96.44 81 LEU A O 1
ATOM 675 N N . ALA A 1 82 ? 6.689 9.107 -4.678 1.00 95.94 82 ALA A N 1
ATOM 676 C CA . ALA A 1 82 ? 5.313 8.976 -4.210 1.00 95.94 82 ALA A CA 1
ATOM 677 C C . ALA A 1 82 ? 4.602 10.340 -4.173 1.00 95.94 82 ALA A C 1
ATOM 679 O O . ALA A 1 82 ? 3.476 10.451 -4.655 1.00 95.94 82 ALA A O 1
ATOM 680 N N . GLU A 1 83 ? 5.270 11.392 -3.694 1.00 95.94 83 GLU A N 1
ATOM 681 C CA . GLU A 1 83 ? 4.748 12.762 -3.699 1.00 95.94 83 GLU A CA 1
ATOM 682 C C . GLU A 1 83 ? 4.471 13.292 -5.110 1.00 95.94 83 GLU A C 1
ATOM 684 O O . GLU A 1 83 ? 3.460 13.959 -5.338 1.00 95.94 83 GLU A O 1
ATOM 689 N N . ASP A 1 84 ? 5.345 13.005 -6.074 1.00 96.50 84 ASP A N 1
ATOM 690 C CA . ASP A 1 84 ? 5.123 13.363 -7.476 1.00 96.50 84 ASP A CA 1
ATOM 691 C C . ASP A 1 84 ? 3.867 12.687 -8.036 1.00 96.50 84 ASP A C 1
ATOM 693 O O . ASP A 1 84 ? 3.023 13.351 -8.642 1.00 96.50 84 ASP A O 1
ATOM 697 N N . MET A 1 85 ? 3.705 11.383 -7.792 1.00 97.44 85 MET A N 1
ATOM 698 C CA . MET A 1 85 ? 2.517 10.644 -8.232 1.00 97.44 85 MET A CA 1
ATOM 699 C C . MET A 1 85 ? 1.246 11.138 -7.531 1.00 97.44 85 MET A C 1
ATOM 701 O O . MET A 1 85 ? 0.192 11.247 -8.154 1.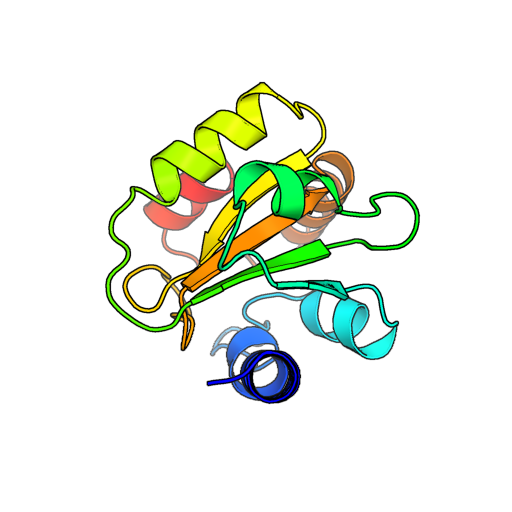00 97.44 85 MET A O 1
ATOM 705 N N . GLN A 1 86 ? 1.351 11.509 -6.254 1.00 95.12 86 GLN A N 1
ATOM 706 C CA . GLN A 1 86 ? 0.262 12.079 -5.464 1.00 95.12 86 GLN A CA 1
ATOM 707 C C . GLN A 1 86 ? -0.244 13.417 -6.025 1.00 95.12 86 GLN A C 1
ATOM 709 O O . GLN A 1 86 ? -1.444 13.694 -5.950 1.00 95.12 86 GLN A O 1
ATOM 714 N N . LYS A 1 87 ? 0.652 14.248 -6.577 1.00 95.62 87 LYS A N 1
ATOM 715 C CA . LYS A 1 87 ? 0.297 15.512 -7.250 1.00 95.62 87 LYS A CA 1
ATOM 716 C C . LYS A 1 87 ? -0.405 15.263 -8.584 1.00 95.62 87 LYS A C 1
ATOM 718 O O . LYS A 1 87 ? -1.296 16.025 -8.946 1.00 95.62 87 LYS A O 1
ATOM 723 N N . GLU A 1 88 ? -0.008 14.214 -9.301 1.00 96.38 88 GLU A N 1
ATOM 724 C CA . GLU A 1 88 ? -0.606 13.833 -10.584 1.00 96.38 88 GLU A CA 1
ATOM 725 C C . GLU A 1 88 ? -2.008 13.221 -10.409 1.00 96.38 88 GLU A C 1
ATOM 727 O O . GLU A 1 88 ? -2.929 13.548 -11.156 1.00 96.38 88 GLU A O 1
ATOM 732 N N . PHE A 1 89 ? -2.199 12.390 -9.381 1.00 96.00 89 PHE A N 1
ATOM 733 C CA . PHE A 1 89 ? -3.446 11.669 -9.117 1.00 96.00 89 PHE A CA 1
ATOM 734 C C . PHE A 1 89 ? -4.040 12.057 -7.759 1.00 96.00 89 PHE A C 1
ATOM 736 O O . PHE A 1 89 ? -3.857 11.382 -6.747 1.00 96.00 89 PHE A O 1
ATOM 743 N N . SER A 1 90 ? -4.790 13.160 -7.743 1.00 94.12 90 SER A N 1
ATOM 744 C CA . SER A 1 90 ? -5.363 13.732 -6.511 1.00 94.12 90 SER A CA 1
ATOM 745 C C . SER A 1 90 ? -6.395 12.847 -5.784 1.00 94.12 90 SER A C 1
ATOM 747 O O . SER A 1 90 ? -6.686 13.076 -4.603 1.00 94.12 90 SER A O 1
ATOM 749 N N . ASP A 1 91 ? -6.949 11.849 -6.476 1.00 94.75 91 ASP A N 1
ATOM 750 C CA . ASP A 1 91 ? -7.952 10.895 -5.993 1.00 94.75 91 ASP A CA 1
ATOM 751 C C . ASP A 1 91 ? -7.355 9.579 -5.468 1.00 94.75 91 ASP A C 1
ATOM 753 O O . ASP A 1 91 ? -8.077 8.740 -4.922 1.00 94.75 91 ASP A O 1
ATOM 757 N N . LEU A 1 92 ? -6.041 9.406 -5.591 1.00 96.44 92 LEU A N 1
ATOM 758 C CA . LEU A 1 92 ? -5.302 8.263 -5.069 1.00 96.44 92 LEU A CA 1
ATOM 759 C C . LEU A 1 92 ? -4.410 8.704 -3.912 1.00 96.44 92 LEU A C 1
ATOM 761 O O . LEU A 1 92 ? -4.067 9.875 -3.807 1.00 96.44 92 LEU A O 1
ATOM 765 N N . PHE A 1 93 ? -4.023 7.775 -3.049 1.00 95.31 93 PHE A N 1
ATOM 766 C CA . PHE A 1 93 ? -2.897 7.943 -2.143 1.00 95.31 93 PHE A CA 1
ATOM 767 C C . PHE A 1 93 ? -1.703 7.140 -2.628 1.00 95.31 93 PHE A C 1
ATOM 769 O O . PHE A 1 93 ? -1.866 5.969 -2.965 1.00 95.31 93 PHE A O 1
ATOM 776 N N . PHE A 1 94 ? -0.520 7.749 -2.584 1.00 96.12 94 PHE A N 1
ATOM 777 C CA . PHE A 1 94 ? 0.763 7.078 -2.778 1.00 96.12 94 PHE A CA 1
ATOM 778 C C . PHE A 1 94 ? 1.580 7.200 -1.500 1.00 96.12 94 PHE A C 1
ATOM 780 O O . PHE A 1 94 ? 1.810 8.305 -1.013 1.00 96.12 94 PHE A O 1
ATOM 787 N N . PHE A 1 95 ? 2.023 6.076 -0.947 1.00 92.06 95 PHE A N 1
ATOM 788 C CA . PHE A 1 95 ? 2.892 6.084 0.228 1.00 92.06 95 PHE A CA 1
ATOM 789 C C . PHE A 1 95 ? 3.883 4.932 0.200 1.00 92.06 95 PHE A C 1
ATOM 791 O O . PHE A 1 95 ? 3.641 3.877 -0.391 1.00 92.06 95 PHE A O 1
ATOM 798 N N . THR A 1 96 ? 5.019 5.144 0.849 1.00 94.12 96 THR A N 1
ATOM 799 C CA . THR A 1 96 ? 6.119 4.191 0.850 1.00 94.12 96 THR A CA 1
ATOM 800 C C . THR A 1 96 ? 5.947 3.157 1.958 1.00 94.12 96 THR A C 1
ATOM 802 O O . THR A 1 96 ? 5.507 3.439 3.074 1.00 94.12 96 THR A O 1
ATOM 805 N N . SER A 1 97 ? 6.298 1.915 1.643 1.00 92.94 97 SER A N 1
ATOM 806 C CA . SER A 1 97 ? 6.363 0.808 2.591 1.00 92.94 97 SER A CA 1
ATOM 807 C C . SER A 1 97 ? 7.682 0.089 2.355 1.00 92.94 97 SER A C 1
ATOM 809 O O . SER A 1 97 ? 7.865 -0.549 1.320 1.00 92.94 97 SER A O 1
ATOM 811 N N . THR A 1 98 ? 8.635 0.254 3.271 1.00 93.62 98 THR A N 1
ATOM 812 C CA . THR A 1 98 ? 10.018 -0.206 3.079 1.00 93.62 98 THR A CA 1
ATOM 813 C C . THR A 1 98 ? 10.498 -1.049 4.256 1.00 93.62 98 THR A C 1
ATOM 815 O O . THR A 1 98 ? 9.815 -1.186 5.270 1.00 93.62 98 THR A O 1
ATOM 818 N N . ASN A 1 99 ? 11.713 -1.582 4.152 1.00 89.25 99 ASN A N 1
ATOM 819 C CA . ASN A 1 99 ? 12.387 -2.257 5.263 1.00 89.25 99 ASN A CA 1
ATOM 820 C C . ASN A 1 99 ? 12.940 -1.302 6.334 1.00 89.25 99 ASN A C 1
ATOM 822 O O . ASN A 1 99 ? 13.331 -1.745 7.417 1.00 89.25 99 ASN A O 1
ATOM 826 N N . LYS A 1 100 ? 12.959 0.005 6.052 1.00 85.12 100 LYS A N 1
ATOM 827 C CA . LYS A 1 100 ? 13.416 1.055 6.971 1.00 85.12 100 LYS A CA 1
ATOM 828 C C . LYS A 1 100 ? 12.247 1.824 7.596 1.00 85.12 100 LYS A C 1
ATOM 830 O O . LYS A 1 100 ? 12.418 2.383 8.677 1.00 85.12 100 LYS A O 1
ATOM 835 N N . SER A 1 101 ? 11.070 1.818 6.967 1.00 77.25 101 SER A N 1
ATOM 836 C CA . SER A 1 101 ? 9.880 2.559 7.399 1.00 77.25 101 SER A CA 1
ATOM 837 C C . SER A 1 101 ? 8.744 1.632 7.849 1.00 77.25 101 SER A C 1
ATOM 839 O O . SER A 1 101 ? 8.532 0.559 7.292 1.00 77.25 101 SER A O 1
ATOM 841 N N . GLY A 1 102 ? 8.017 2.040 8.893 1.00 78.31 102 GLY A N 1
ATOM 842 C CA . GLY A 1 102 ? 6.883 1.290 9.440 1.00 78.31 102 GLY A CA 1
ATOM 843 C C . GLY A 1 102 ? 6.852 1.315 10.965 1.00 78.31 102 GLY A C 1
ATOM 844 O O . GLY A 1 102 ? 7.819 0.919 11.614 1.00 78.31 102 GLY A O 1
ATOM 845 N N . HIS A 1 103 ? 5.743 1.799 11.532 1.00 82.00 103 HIS A N 1
ATOM 846 C CA . HIS A 1 103 ? 5.579 1.907 12.983 1.00 82.00 103 HIS A CA 1
ATOM 847 C C . HIS A 1 103 ? 5.247 0.555 13.627 1.00 82.00 103 HIS A C 1
ATOM 849 O O . HIS A 1 103 ? 5.891 0.162 14.592 1.00 82.00 103 HIS A O 1
ATOM 855 N N . PHE A 1 104 ? 4.265 -0.164 13.072 1.00 84.44 104 PHE A N 1
ATOM 856 C CA . PHE A 1 104 ? 3.840 -1.468 13.595 1.00 84.44 104 PHE A CA 1
ATOM 857 C C . PHE A 1 104 ? 4.557 -2.642 12.933 1.00 84.44 104 PHE A C 1
ATOM 859 O O . PHE A 1 104 ? 4.929 -3.595 13.604 1.00 84.44 104 PHE A O 1
ATOM 866 N N . VAL A 1 105 ? 4.768 -2.567 11.620 1.00 89.06 105 VAL A N 1
ATOM 867 C CA . VAL A 1 105 ? 5.487 -3.584 10.855 1.00 89.06 105 VAL A CA 1
ATOM 868 C C . VAL A 1 105 ? 6.271 -2.902 9.746 1.00 89.06 105 VAL A C 1
ATOM 870 O O . VAL A 1 105 ? 5.787 -1.952 9.126 1.00 89.06 105 VAL A O 1
ATOM 873 N N . ARG A 1 106 ? 7.493 -3.379 9.514 1.00 92.44 106 ARG A N 1
ATOM 874 C CA . ARG A 1 106 ? 8.323 -2.976 8.378 1.00 92.44 106 ARG A CA 1
ATOM 875 C C . ARG A 1 106 ? 8.177 -3.997 7.267 1.00 92.44 106 ARG A C 1
ATOM 877 O O . ARG A 1 106 ? 8.069 -5.195 7.529 1.00 92.44 106 ARG A O 1
ATOM 884 N N . ASN A 1 107 ? 8.185 -3.520 6.036 1.00 93.25 107 ASN A N 1
ATOM 885 C CA . ASN A 1 107 ? 8.088 -4.389 4.878 1.00 93.25 107 ASN A CA 1
ATOM 886 C C . ASN A 1 107 ? 9.410 -5.145 4.670 1.00 93.25 107 ASN A C 1
ATOM 888 O O . ASN A 1 107 ? 10.478 -4.669 5.047 1.00 93.25 107 ASN A O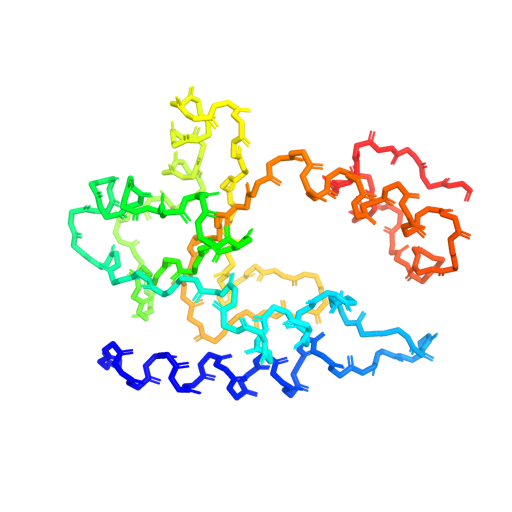 1
ATOM 892 N N . PHE A 1 108 ? 9.372 -6.332 4.072 1.00 94.81 108 PHE A N 1
ATOM 893 C CA . PHE A 1 108 ? 10.592 -7.093 3.770 1.00 94.81 108 PHE A CA 1
ATOM 894 C C . PHE A 1 108 ? 11.312 -6.569 2.515 1.00 94.81 108 PHE A C 1
ATOM 896 O O . PHE A 1 108 ? 12.452 -6.947 2.249 1.00 94.81 108 PHE A O 1
ATOM 903 N N . THR A 1 109 ? 10.656 -5.700 1.746 1.00 95.56 109 THR A N 1
ATOM 904 C CA . THR A 1 109 ? 11.177 -5.083 0.522 1.00 95.56 109 THR A CA 1
ATOM 905 C C . THR A 1 109 ? 10.674 -3.642 0.385 1.00 95.56 109 THR A C 1
ATOM 907 O O . THR A 1 109 ? 9.943 -3.153 1.245 1.00 95.56 109 THR A O 1
ATOM 910 N N . ASN A 1 110 ? 11.071 -2.943 -0.677 1.00 96.31 110 ASN A N 1
ATOM 911 C CA . ASN A 1 110 ? 10.624 -1.583 -0.948 1.00 96.31 110 ASN A CA 1
ATOM 912 C C . ASN A 1 110 ? 9.411 -1.590 -1.875 1.00 96.31 110 ASN A C 1
ATOM 914 O O . ASN A 1 110 ? 9.463 -2.123 -2.986 1.00 96.31 110 ASN A O 1
ATOM 918 N N . CYS A 1 111 ? 8.336 -0.953 -1.429 1.00 97.12 111 CYS A N 1
ATOM 919 C CA . CYS A 1 111 ? 7.111 -0.795 -2.192 1.00 97.12 111 CYS A CA 1
ATOM 920 C C . CYS A 1 111 ? 6.609 0.650 -2.154 1.00 97.12 111 CYS A C 1
ATOM 922 O O . CYS A 1 111 ? 6.802 1.364 -1.167 1.00 97.12 111 CYS A O 1
ATOM 924 N N . ILE A 1 112 ? 5.880 1.030 -3.200 1.00 97.19 112 ILE A N 1
ATOM 925 C CA . ILE A 1 112 ? 4.909 2.124 -3.150 1.00 97.19 112 ILE A CA 1
ATOM 926 C C . ILE A 1 112 ? 3.521 1.492 -3.142 1.00 97.19 112 ILE A C 1
ATOM 928 O O . ILE A 1 112 ? 3.192 0.668 -3.997 1.00 97.19 112 ILE A O 1
ATOM 932 N N . PHE A 1 113 ? 2.717 1.849 -2.149 1.00 96.62 113 PHE A N 1
ATOM 933 C CA . PHE A 1 113 ? 1.322 1.440 -2.076 1.00 96.62 113 PHE A CA 1
ATOM 934 C C . PHE A 1 113 ? 0.456 2.530 -2.697 1.00 96.62 113 PHE A C 1
ATOM 936 O O . PHE A 1 113 ? 0.678 3.717 -2.458 1.00 96.62 113 PHE A O 1
ATOM 943 N N . ILE A 1 114 ? -0.523 2.103 -3.489 1.00 97.75 114 ILE A N 1
ATOM 944 C CA . ILE A 1 114 ? -1.474 2.956 -4.198 1.00 97.75 114 ILE A CA 1
ATOM 945 C C . ILE A 1 114 ? -2.863 2.619 -3.667 1.00 97.75 114 ILE A C 1
ATOM 947 O O . ILE A 1 114 ? -3.257 1.459 -3.711 1.00 97.75 114 ILE A O 1
ATOM 951 N N . GLN A 1 115 ? -3.611 3.585 -3.146 1.00 95.38 115 GLN A N 1
ATOM 952 C CA . GLN A 1 115 ? -4.953 3.338 -2.602 1.00 95.38 115 GLN A CA 1
ATOM 953 C C . GLN A 1 115 ? -5.954 4.374 -3.088 1.00 95.38 115 GLN A C 1
ATOM 955 O O . GLN A 1 115 ? -5.614 5.540 -3.267 1.00 95.38 115 GLN A O 1
ATOM 960 N N . LEU A 1 116 ? -7.214 3.976 -3.236 1.00 94.25 116 LEU A N 1
ATOM 961 C CA . LEU A 1 116 ? -8.301 4.917 -3.484 1.00 94.25 116 LEU A CA 1
ATOM 962 C C . LEU A 1 116 ? -8.477 5.844 -2.271 1.00 94.25 116 LEU A C 1
ATOM 964 O O . LEU A 1 116 ? -8.753 5.385 -1.160 1.00 94.25 116 LEU A O 1
ATOM 968 N N . LYS A 1 117 ? -8.361 7.163 -2.477 1.00 92.94 117 LYS A N 1
ATOM 969 C CA . LYS A 1 117 ? -8.453 8.152 -1.391 1.00 92.94 117 LYS A CA 1
ATOM 970 C C . LYS A 1 117 ? -9.798 8.110 -0.683 1.00 92.94 117 LYS A C 1
ATOM 972 O O . LYS A 1 117 ? -9.848 8.161 0.539 1.00 92.94 117 LYS A O 1
ATOM 977 N N . LYS A 1 118 ? -10.885 8.005 -1.444 1.00 91.75 118 LYS A N 1
ATOM 978 C CA . LYS A 1 118 ? -12.234 7.934 -0.879 1.00 91.75 118 LYS A CA 1
ATOM 979 C C . LYS A 1 118 ? -12.410 6.692 -0.000 1.00 91.75 118 LYS A C 1
ATOM 981 O O . LYS A 1 118 ? -12.795 6.815 1.152 1.00 91.75 118 LYS A O 1
ATOM 986 N N . ASP A 1 119 ? -12.051 5.525 -0.525 1.00 91.50 119 ASP A N 1
ATOM 987 C CA . ASP A 1 119 ? -12.204 4.249 0.177 1.00 91.50 119 ASP A CA 1
ATOM 988 C C . ASP A 1 119 ? -11.405 4.204 1.489 1.00 91.50 119 ASP A C 1
ATOM 990 O O . ASP A 1 119 ? -11.927 3.775 2.517 1.00 91.50 119 ASP A O 1
ATOM 994 N N . ILE A 1 120 ? -10.162 4.704 1.505 1.00 91.00 120 ILE A N 1
ATOM 995 C CA . ILE A 1 120 ? -9.387 4.723 2.752 1.00 91.00 120 ILE A CA 1
ATOM 996 C C . ILE A 1 120 ? -9.963 5.701 3.782 1.00 91.00 120 ILE A C 1
ATOM 998 O O . ILE A 1 120 ? -9.874 5.428 4.977 1.00 91.00 120 ILE A O 1
ATOM 1002 N N . LEU A 1 121 ? -10.551 6.821 3.350 1.00 92.38 121 LEU A N 1
ATOM 1003 C CA . LEU A 1 121 ? -11.204 7.768 4.254 1.00 92.38 121 LEU A CA 1
ATOM 1004 C C . LEU A 1 121 ? -12.475 7.153 4.848 1.00 92.38 121 LEU A C 1
ATOM 1006 O O . LEU A 1 121 ? -12.603 7.132 6.067 1.00 92.38 121 LEU A O 1
ATOM 1010 N N . ASP A 1 122 ? -13.318 6.523 4.027 1.00 94.06 122 ASP A N 1
ATOM 1011 C CA . ASP A 1 122 ? -14.517 5.810 4.489 1.00 94.06 122 ASP A CA 1
ATOM 1012 C C . ASP A 1 122 ? -14.150 4.695 5.497 1.00 94.06 122 ASP A C 1
ATOM 1014 O O . ASP A 1 122 ? -14.782 4.522 6.544 1.00 94.06 122 ASP A O 1
ATOM 1018 N N . LYS A 1 123 ? -13.066 3.954 5.224 1.00 93.62 123 LYS A N 1
ATOM 1019 C CA . LYS A 1 123 ? -12.516 2.931 6.129 1.00 93.62 123 LYS A CA 1
ATOM 1020 C C . LYS A 1 123 ? -12.012 3.530 7.445 1.00 93.62 123 LYS A C 1
ATOM 1022 O O . LYS A 1 123 ? -12.214 2.924 8.496 1.00 93.62 123 LYS A O 1
ATOM 1027 N N . ARG A 1 124 ? -11.361 4.696 7.416 1.00 92.25 124 ARG A N 1
ATOM 1028 C CA . ARG A 1 124 ? -10.899 5.403 8.625 1.00 92.25 124 ARG A CA 1
ATOM 1029 C C . ARG A 1 124 ? -12.068 5.904 9.461 1.00 92.25 124 ARG A C 1
ATOM 1031 O O . ARG A 1 124 ? -12.060 5.677 10.667 1.00 92.25 124 ARG A O 1
ATOM 1038 N N . ASP A 1 125 ? -13.084 6.489 8.835 1.00 93.56 125 ASP A N 1
ATOM 1039 C CA . ASP A 1 125 ? -14.300 6.950 9.513 1.00 93.56 125 ASP A CA 1
ATOM 1040 C C . ASP A 1 125 ? -14.981 5.800 10.261 1.00 93.56 125 ASP A C 1
ATOM 1042 O O . ASP A 1 125 ? -15.318 5.923 11.441 1.00 93.56 125 ASP A O 1
ATOM 1046 N N . TYR A 1 126 ? -15.083 4.631 9.621 1.00 94.19 126 TYR A N 1
ATOM 1047 C CA . TYR A 1 126 ? -15.539 3.421 10.299 1.00 94.19 126 TYR A CA 1
ATOM 1048 C C . TYR A 1 126 ? -14.643 3.059 11.491 1.00 94.19 126 TYR A C 1
ATOM 1050 O O . TYR A 1 126 ? -15.152 2.819 12.584 1.00 94.19 126 TYR A O 1
ATOM 1058 N N . LEU A 1 127 ? -13.317 3.043 11.328 1.00 93.56 127 LEU A N 1
ATOM 1059 C CA . LEU A 1 127 ? -12.395 2.688 12.411 1.00 93.56 127 LEU A CA 1
ATOM 1060 C C . LEU A 1 127 ? -12.454 3.662 13.597 1.00 93.56 127 LEU A C 1
ATOM 1062 O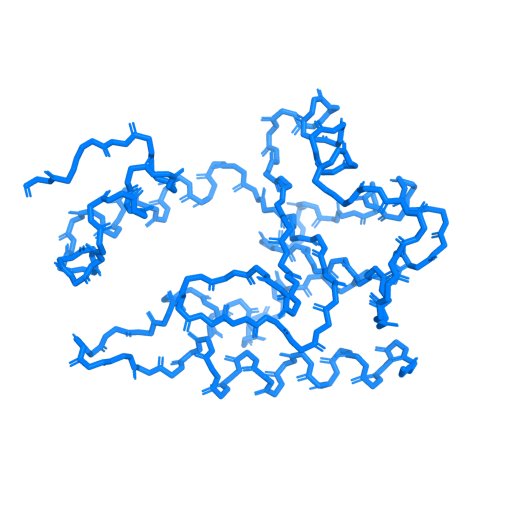 O . LEU A 1 127 ? -12.302 3.205 14.731 1.00 93.56 127 LEU A O 1
ATOM 1066 N N . HIS A 1 128 ? -12.738 4.949 13.375 1.00 93.56 128 HIS A N 1
ATOM 1067 C CA . HIS A 1 128 ? -12.978 5.927 14.445 1.00 93.56 128 HIS A CA 1
ATOM 1068 C C . HIS A 1 128 ? -14.238 5.629 15.268 1.00 93.56 128 HIS A C 1
ATOM 1070 O O . HIS A 1 128 ? -14.304 6.016 16.431 1.00 93.56 128 HIS A O 1
ATOM 1076 N N . SER A 1 129 ? -15.212 4.900 14.713 1.00 93.62 129 SER A N 1
ATOM 1077 C CA . SER A 1 129 ? -16.366 4.398 15.476 1.00 93.62 129 SER A CA 1
ATOM 1078 C C . SER A 1 129 ? -16.044 3.171 16.347 1.00 93.62 129 SER A C 1
ATOM 1080 O O . SER A 1 129 ? -16.904 2.679 17.077 1.00 93.62 129 SER A O 1
ATOM 1082 N N . THR A 1 130 ? -14.808 2.663 16.281 1.00 93.38 130 THR A N 1
ATOM 1083 C CA . THR A 1 130 ? -14.329 1.483 17.015 1.00 93.38 130 THR A CA 1
ATOM 1084 C C . THR A 1 130 ? -13.183 1.836 17.971 1.00 93.38 130 THR A C 1
ATOM 1086 O O . THR A 1 130 ? -12.667 2.948 17.970 1.00 93.38 130 THR A O 1
ATOM 1089 N N . ASN A 1 131 ? -12.705 0.852 18.739 1.00 92.38 131 ASN A N 1
ATOM 1090 C CA . ASN A 1 131 ? -11.546 1.006 19.629 1.00 92.38 131 ASN A CA 1
ATOM 1091 C C . ASN A 1 131 ? -10.181 0.806 18.935 1.00 92.38 131 ASN A C 1
ATOM 1093 O O . ASN A 1 131 ? -9.155 0.740 19.612 1.00 92.38 131 ASN A O 1
ATOM 1097 N N . TYR A 1 132 ? -10.146 0.687 17.604 1.00 93.06 132 TYR A N 1
ATOM 1098 C CA . TYR A 1 132 ? -8.943 0.338 16.839 1.00 93.06 132 TYR A CA 1
ATOM 1099 C C . TYR A 1 132 ? -7.746 1.276 17.079 1.00 93.06 132 TYR A C 1
ATOM 1101 O O . TYR A 1 132 ? -6.603 0.822 17.167 1.00 93.06 132 TYR A O 1
ATOM 1109 N N . TYR A 1 133 ? -8.000 2.581 17.206 1.00 92.38 133 TYR A N 1
ATOM 1110 C CA . TYR A 1 133 ? -6.954 3.593 17.392 1.00 92.38 133 TYR A CA 1
ATOM 1111 C C . TYR A 1 133 ? -6.533 3.794 18.856 1.00 92.38 133 TYR A C 1
ATOM 1113 O O . TYR A 1 133 ? -5.562 4.507 19.128 1.00 92.38 133 TYR A O 1
ATOM 1121 N N . ASN A 1 134 ? -7.200 3.151 19.820 1.00 91.81 134 ASN A N 1
ATOM 1122 C CA . ASN A 1 134 ? -6.947 3.384 21.246 1.00 91.81 134 ASN A CA 1
ATOM 1123 C C . ASN A 1 134 ? -5.518 3.001 21.654 1.00 91.81 134 ASN A C 1
ATOM 1125 O O . ASN A 1 134 ? -4.925 3.666 22.501 1.00 91.81 134 ASN A O 1
ATOM 1129 N N . SER A 1 135 ? -4.930 1.993 21.011 1.00 89.88 135 SER A N 1
ATOM 1130 C CA . SER A 1 135 ? -3.556 1.538 21.263 1.00 89.88 135 SER A CA 1
ATOM 1131 C C . SER A 1 135 ? -2.480 2.308 20.488 1.00 89.88 135 SER A C 1
ATOM 1133 O O . SER A 1 135 ? -1.294 2.133 20.755 1.00 89.88 135 SER A O 1
ATOM 1135 N N . TRP A 1 136 ? -2.853 3.158 19.524 1.00 91.06 136 TRP A N 1
ATOM 1136 C CA . TRP A 1 136 ? -1.885 3.840 18.660 1.00 91.06 136 TRP A CA 1
ATOM 1137 C C . TRP A 1 136 ? -1.187 4.988 19.399 1.00 91.06 136 TRP A C 1
ATOM 1139 O O . TRP A 1 136 ? -1.874 5.770 20.064 1.00 91.06 136 TRP A O 1
ATOM 1149 N N . PRO A 1 137 ? 0.138 5.174 19.263 1.00 91.56 137 PRO A N 1
ATOM 1150 C CA . PRO A 1 137 ? 0.802 6.362 19.795 1.00 91.56 137 PRO A CA 1
ATOM 1151 C C . PRO A 1 137 ? 0.240 7.646 19.181 1.00 91.56 137 PRO A C 1
ATOM 1153 O O . PRO A 1 137 ? -0.036 7.688 17.982 1.00 91.56 137 PRO A O 1
ATOM 1156 N N . ALA A 1 138 ? 0.079 8.694 19.995 1.00 92.31 138 ALA A N 1
ATOM 1157 C CA . ALA A 1 138 ? -0.581 9.936 19.582 1.00 92.31 138 ALA A CA 1
ATOM 1158 C C . ALA A 1 138 ? 0.093 10.588 18.364 1.00 92.31 138 ALA A C 1
ATOM 1160 O O . ALA A 1 138 ? -0.589 10.974 17.418 1.00 92.31 138 ALA A O 1
ATOM 1161 N N . GLU A 1 139 ? 1.428 10.628 18.336 1.00 90.94 139 GLU A N 1
ATOM 1162 C CA . GLU A 1 139 ? 2.162 11.184 17.194 1.00 90.94 139 GLU A CA 1
ATOM 1163 C C . GLU A 1 139 ? 1.937 10.386 15.910 1.00 90.94 139 GLU A C 1
ATOM 1165 O O . GLU A 1 139 ? 1.737 10.964 14.844 1.00 90.94 139 GLU A O 1
ATOM 1170 N N . TYR A 1 140 ? 1.899 9.054 16.011 1.00 89.12 140 TYR A N 1
ATOM 1171 C CA . TYR A 1 140 ? 1.641 8.200 14.857 1.00 89.12 140 TYR A CA 1
ATOM 1172 C C . TYR A 1 140 ? 0.195 8.333 14.366 1.00 89.12 140 TYR A C 1
ATOM 1174 O O . TYR A 1 140 ? -0.052 8.431 13.165 1.00 89.12 140 TYR A O 1
ATOM 1182 N N . TYR A 1 141 ? -0.768 8.409 15.286 1.00 90.81 141 TYR A N 1
ATOM 1183 C CA . TYR A 1 141 ? -2.164 8.684 14.958 1.00 90.81 141 TYR A CA 1
ATOM 1184 C C . TYR A 1 141 ? -2.310 10.012 14.208 1.00 90.81 141 TYR A C 1
ATOM 1186 O O . TYR A 1 141 ? -2.928 10.042 13.143 1.00 90.81 141 TYR A O 1
ATOM 1194 N N . LYS A 1 142 ? -1.691 11.087 14.708 1.00 91.50 142 LYS A N 1
ATOM 1195 C CA . LYS A 1 142 ? -1.727 12.408 14.074 1.00 91.50 142 LYS A CA 1
ATOM 1196 C C . LYS A 1 142 ? -1.060 12.411 12.705 1.00 91.50 142 LYS A C 1
ATOM 1198 O O . LYS A 1 142 ? -1.615 12.977 11.770 1.00 91.50 142 LYS A O 1
ATOM 1203 N N . LEU A 1 143 ? 0.078 11.734 12.563 1.00 87.19 143 LEU A N 1
ATOM 1204 C CA . LEU A 1 143 ? 0.772 11.596 11.282 1.00 87.19 143 LEU A CA 1
ATOM 1205 C C . LEU A 1 143 ? -0.114 10.934 10.217 1.00 87.19 143 LEU A C 1
ATOM 1207 O O . LEU A 1 143 ? -0.147 11.382 9.075 1.00 87.19 143 LEU A O 1
ATOM 1211 N N . ILE A 1 144 ? -0.833 9.870 10.583 1.00 86.19 144 ILE A N 1
ATOM 1212 C CA . ILE A 1 144 ? -1.622 9.077 9.631 1.00 86.19 144 ILE A CA 1
ATOM 1213 C C . ILE A 1 144 ? -2.997 9.693 9.360 1.00 86.19 144 ILE A C 1
ATOM 1215 O O . ILE A 1 144 ? -3.459 9.679 8.215 1.00 86.19 144 ILE A O 1
ATOM 1219 N N . THR A 1 145 ? -3.672 10.200 10.392 1.00 86.31 145 THR A N 1
ATOM 1220 C CA . THR A 1 145 ? -5.062 10.685 10.304 1.00 86.31 145 THR A CA 1
ATOM 1221 C C . THR A 1 145 ? -5.163 12.193 10.087 1.00 86.31 145 THR A C 1
ATOM 1223 O O . THR A 1 145 ? -6.182 12.661 9.592 1.00 86.31 145 THR A O 1
ATOM 1226 N N . GLY A 1 146 ? -4.125 12.956 10.441 1.00 86.25 146 GLY A N 1
ATOM 1227 C CA . GLY A 1 146 ? -4.167 14.418 10.497 1.00 86.25 146 GLY A CA 1
ATOM 1228 C C . GLY A 1 146 ? -4.938 14.977 11.700 1.00 86.25 146 GLY A C 1
ATOM 1229 O O . GLY A 1 146 ? -5.077 16.193 11.808 1.00 86.25 146 GLY A O 1
ATOM 1230 N N . LEU A 1 147 ? -5.439 14.120 12.596 1.00 86.56 147 LEU A N 1
ATOM 1231 C CA . LEU A 1 147 ? -6.264 14.494 13.744 1.00 86.56 147 LEU A CA 1
ATOM 1232 C C . LEU A 1 147 ? -5.484 14.369 15.057 1.00 86.56 147 LEU A C 1
ATOM 1234 O O . LEU A 1 147 ? -4.563 13.562 15.176 1.00 86.56 147 LEU A O 1
ATOM 1238 N N . GLU A 1 148 ? -5.885 15.132 16.073 1.00 88.62 148 GLU A N 1
ATOM 1239 C CA . GLU A 1 148 ? -5.445 14.870 17.447 1.00 88.62 148 GLU A CA 1
ATOM 1240 C C . GLU A 1 148 ? -6.156 13.629 17.987 1.00 88.62 148 GLU A C 1
ATOM 1242 O O . GLU A 1 148 ? -7.328 13.382 17.678 1.00 88.62 148 GLU A O 1
ATOM 1247 N N . LYS A 1 149 ? -5.432 12.819 18.763 1.00 84.81 149 LYS A N 1
ATOM 1248 C CA . LYS A 1 149 ? -6.013 11.616 19.357 1.00 84.81 149 LYS A CA 1
ATOM 1249 C C . LYS A 1 149 ? -7.070 12.024 20.405 1.00 84.81 149 LYS A C 1
ATOM 1251 O O . LYS A 1 149 ? -6.752 12.901 21.209 1.00 84.81 149 LYS A O 1
ATOM 1256 N N . PRO A 1 150 ? -8.282 11.430 20.383 1.00 74.50 150 PRO A N 1
ATOM 1257 C CA . PRO A 1 150 ? -9.334 11.719 21.360 1.00 74.50 150 PRO A CA 1
ATOM 1258 C C . PRO A 1 150 ? -8.928 11.428 22.806 1.00 74.50 150 PRO A C 1
ATOM 1260 O O . PRO A 1 150 ? -8.105 10.502 23.016 1.00 74.50 150 PRO A O 1
#

Radius of gyration: 15.21 Å; chains: 1; bounding box: 36×30×38 Å

Sequence (150 aa):
MNFDTFVSTFLIWTEKEVEAKKDDGFPICPFARRARMMDLIQFIDARSNHKEMLRTFDRERYEIGIAWMGDGELSYDLDALAEDMQKEFSDLFFFTSTNKSGHFVRNFTNCIFIQLKKDILDKRDYLHSTNYYNSWPAEYYKLITGLEKP